Protein AF-A0A3L7WC01-F1 (afdb_monomer_lite)

Sequence (176 aa):
MSGSGELLGSTTSALLSAAGRTAVEQLPLIRDLRSGPPLLPGDAITSLDVDIATRLASLTLADLGSTATRLSLVIDPQYGFVLQGEGEGIVWNAVFGIYSATIRPPEMLPGQVRLLRSLLAGRERRIGWVILADGQAGTFTEPGVRPPPPPGASAEPSTAPSATPSATPSGSPVAP

Foldseek 3Di:
DPLQQFAQADLPDPPQDPVNNVVVVPDQDEAEPDDDDPDHGGDGDHNQLSVLVVVLSPDDCVLLVHPAPDWHWYQDLQQGIWIWGHHDLFTEIERPGHDDVPQHNPVQVSLQSVVNSVCCVVCRNQFHYKYRNTSPDIDTDGNPDDDDGDPPSDPDPPPDDPPDDDDDDDDDDDDD

Radius of gyration: 22.7 Å; chains: 1; bounding box: 71×36×76 Å

pLDDT: mean 79.68, std 17.31, range [36.25, 96.31]

Secondary structure (DSSP, 8-state):
--TTSB----TT-TTS-HHHHHHHHTSPPEEE---SSPPPTT-B--HHHHHHHHHHHT--HHHHT---SEEEEEEETTTEEEEEEEETTEEEEEEEE--BTTTB-GGGHHHHHHHHHHHHTTTGGG-SEEEE-SSS-EEEE-TT-PPPPPTTS-----------------------

Structure (mmCIF, N/CA/C/O backbone):
data_AF-A0A3L7WC01-F1
#
_entry.id   AF-A0A3L7WC01-F1
#
loop_
_atom_site.group_PDB
_atom_site.id
_atom_site.type_symbol
_atom_site.label_atom_id
_atom_site.label_alt_id
_atom_site.label_comp_id
_atom_site.label_asym_id
_atom_site.label_entity_id
_atom_site.label_seq_id
_atom_site.pdbx_PDB_ins_code
_atom_site.Cartn_x
_atom_site.Cartn_y
_atom_site.Cartn_z
_atom_site.occupancy
_atom_site.B_iso_or_equiv
_atom_site.auth_seq_id
_atom_site.auth_comp_id
_atom_site.auth_asym_id
_atom_site.auth_atom_id
_atom_site.pdbx_PDB_model_num
ATOM 1 N N . MET A 1 1 ? -0.611 -4.238 -18.395 1.00 56.06 1 MET A N 1
ATOM 2 C CA . MET A 1 1 ? 0.861 -4.199 -18.309 1.00 56.06 1 MET A CA 1
ATOM 3 C C . MET A 1 1 ? 1.378 -5.606 -18.564 1.00 56.06 1 MET A C 1
ATOM 5 O O . MET A 1 1 ? 0.706 -6.543 -18.147 1.00 56.06 1 MET A O 1
ATOM 9 N N . SER A 1 2 ? 2.492 -5.766 -19.278 1.00 58.16 2 SER A N 1
ATOM 10 C CA . SER A 1 2 ? 3.173 -7.068 -19.375 1.00 58.16 2 SER A CA 1
ATOM 11 C C . SER A 1 2 ? 3.896 -7.378 -18.057 1.00 58.16 2 SER A C 1
ATOM 13 O O . SER A 1 2 ? 4.200 -6.460 -17.296 1.00 58.16 2 SER A O 1
ATOM 15 N N . GLY A 1 3 ? 4.231 -8.646 -17.795 1.00 56.94 3 GLY A N 1
ATOM 16 C CA . GLY A 1 3 ? 5.061 -9.037 -16.643 1.00 56.94 3 GLY A CA 1
ATOM 17 C C . GLY A 1 3 ? 6.451 -8.378 -16.623 1.00 56.94 3 GLY A C 1
ATOM 18 O O . GLY A 1 3 ? 7.118 -8.390 -15.596 1.00 56.94 3 GLY A O 1
ATOM 19 N N . SER A 1 4 ? 6.868 -7.763 -17.735 1.00 58.84 4 SER A N 1
ATOM 20 C CA . SER A 1 4 ? 8.087 -6.956 -17.867 1.00 58.84 4 SER A CA 1
ATOM 21 C C . SER A 1 4 ? 7.958 -5.505 -17.380 1.00 58.84 4 SER A C 1
ATOM 23 O O . SER A 1 4 ? 8.968 -4.811 -17.331 1.00 58.84 4 SER A O 1
ATOM 25 N N . GLY A 1 5 ? 6.755 -5.027 -17.039 1.00 66.25 5 GLY A N 1
ATOM 26 C CA . GLY A 1 5 ? 6.521 -3.614 -16.703 1.00 66.25 5 GLY A CA 1
ATOM 27 C C . GLY A 1 5 ? 6.158 -2.720 -17.885 1.00 66.25 5 GLY A C 1
ATOM 28 O O . GLY A 1 5 ? 5.923 -1.528 -17.704 1.00 66.25 5 GLY A O 1
ATOM 29 N N . GLU A 1 6 ? 6.057 -3.288 -19.085 1.00 76.62 6 GLU A N 1
ATOM 30 C CA . GLU A 1 6 ? 5.679 -2.548 -20.286 1.00 76.62 6 GLU A CA 1
ATOM 31 C C . GLU A 1 6 ? 4.196 -2.152 -20.272 1.00 76.62 6 GLU A C 1
ATOM 33 O O . GLU A 1 6 ? 3.292 -2.969 -20.006 1.00 76.62 6 GLU A O 1
ATOM 38 N N . LEU A 1 7 ? 3.940 -0.887 -20.602 1.00 74.44 7 LEU A N 1
ATOM 39 C CA . LEU A 1 7 ? 2.597 -0.358 -20.760 1.00 74.44 7 LEU A CA 1
ATOM 40 C C . LEU A 1 7 ? 1.984 -0.768 -22.096 1.00 74.44 7 LEU A C 1
ATOM 42 O O . LEU A 1 7 ? 2.340 -0.270 -23.159 1.00 74.44 7 LEU A O 1
ATOM 46 N N . LEU A 1 8 ? 0.989 -1.652 -22.000 1.00 73.06 8 LEU A N 1
ATOM 47 C CA . LEU A 1 8 ? 0.295 -2.244 -23.147 1.00 73.06 8 LEU A CA 1
ATOM 48 C C . LEU A 1 8 ? -0.719 -1.299 -23.815 1.00 73.06 8 LEU A C 1
ATOM 50 O O . LEU A 1 8 ? -1.148 -1.560 -24.934 1.00 73.06 8 LEU A O 1
ATOM 54 N N . GLY A 1 9 ? -1.156 -0.236 -23.135 1.00 73.31 9 GLY A N 1
ATOM 55 C CA . GLY A 1 9 ? -2.140 0.696 -23.683 1.00 73.31 9 GLY A CA 1
ATOM 56 C C . GLY A 1 9 ? -2.921 1.476 -22.629 1.00 73.31 9 GLY A C 1
ATOM 57 O O . GLY A 1 9 ? -2.790 1.241 -21.429 1.00 73.31 9 GLY A O 1
ATOM 58 N N . SER A 1 10 ? -3.755 2.402 -23.107 1.00 76.94 10 SER A N 1
ATOM 59 C CA . SER A 1 10 ? -4.655 3.217 -22.283 1.00 76.94 10 SER A CA 1
ATOM 60 C C . SER A 1 10 ? -6.054 2.604 -22.194 1.00 76.94 10 SER A C 1
ATOM 62 O O . SER A 1 10 ? -6.571 2.075 -23.181 1.00 76.94 10 SER A O 1
ATOM 64 N N . THR A 1 11 ? -6.717 2.762 -21.047 1.00 76.06 11 THR A N 1
ATOM 65 C CA . THR A 1 11 ? -8.132 2.391 -20.856 1.00 76.06 11 THR A CA 1
ATOM 66 C C . THR A 1 11 ? -9.098 3.260 -21.660 1.00 76.06 11 THR A C 1
ATOM 68 O O . THR A 1 11 ? -10.220 2.839 -21.933 1.00 76.06 11 THR A O 1
ATOM 71 N N . THR A 1 12 ? -8.655 4.443 -22.091 1.00 76.06 12 THR A N 1
ATOM 72 C CA . THR A 1 12 ? -9.397 5.341 -22.990 1.00 76.06 12 THR A CA 1
ATOM 73 C C . THR A 1 12 ? -9.123 5.070 -24.470 1.00 76.06 12 THR A C 1
ATOM 75 O O . THR A 1 12 ? -9.643 5.774 -25.333 1.00 76.06 12 THR A O 1
ATOM 78 N N . SER A 1 13 ? -8.305 4.061 -24.787 1.00 76.25 13 SER A N 1
ATOM 79 C CA . SER A 1 13 ? -7.994 3.704 -26.169 1.00 76.25 13 SER A CA 1
ATOM 80 C C . SER A 1 13 ? -9.225 3.168 -26.897 1.00 76.25 13 SER A C 1
ATOM 82 O O . SER A 1 13 ? -9.915 2.277 -26.403 1.00 76.25 13 SER A O 1
ATOM 84 N N . ALA A 1 14 ? -9.437 3.633 -28.131 1.00 77.25 14 ALA A N 1
ATOM 85 C CA . ALA A 1 14 ? -10.463 3.098 -29.029 1.00 77.25 14 ALA A CA 1
ATOM 86 C C . ALA A 1 14 ? -10.230 1.619 -29.400 1.00 77.25 14 ALA A C 1
ATOM 88 O O . ALA A 1 14 ? -11.143 0.953 -29.882 1.00 77.25 14 ALA A O 1
ATOM 89 N N . LEU A 1 15 ? -9.021 1.098 -29.161 1.00 79.38 15 LEU A N 1
ATOM 90 C CA . LEU A 1 15 ? -8.663 -0.301 -29.402 1.00 79.38 15 LEU A CA 1
ATOM 91 C C . LEU A 1 15 ? -9.127 -1.242 -28.277 1.00 79.38 15 LEU A C 1
ATOM 93 O O . LEU A 1 15 ? -9.100 -2.459 -28.451 1.00 79.38 15 LEU A O 1
ATOM 97 N N . LEU A 1 16 ? -9.553 -0.709 -27.124 1.00 80.88 16 LEU A N 1
ATOM 98 C CA . LEU A 1 16 ? -10.019 -1.523 -26.005 1.00 80.88 16 LEU A CA 1
ATOM 99 C C . LEU A 1 16 ? -11.502 -1.878 -26.176 1.00 80.88 16 LEU A C 1
ATOM 101 O O . LEU A 1 16 ? -12.388 -1.018 -26.144 1.00 80.88 16 LEU A O 1
ATOM 105 N N . SER A 1 17 ? -11.783 -3.174 -26.329 1.00 86.44 17 SER A N 1
ATOM 106 C CA . SER A 1 17 ? -13.152 -3.678 -26.455 1.00 86.44 17 SER A CA 1
ATOM 107 C C . SER A 1 17 ? -13.985 -3.391 -25.198 1.00 86.44 17 SER A C 1
ATOM 109 O O . SER A 1 17 ? -13.453 -3.174 -24.108 1.00 86.44 17 SER A O 1
ATOM 111 N N . ALA A 1 18 ? -15.316 -3.426 -25.325 1.00 84.19 18 ALA A N 1
ATOM 112 C CA . ALA A 1 18 ? -16.211 -3.264 -24.177 1.00 84.19 18 ALA A CA 1
ATOM 113 C C . ALA A 1 18 ? -15.943 -4.305 -23.078 1.00 84.19 18 ALA A C 1
ATOM 115 O O . ALA A 1 18 ? -15.840 -3.941 -21.911 1.00 84.19 18 ALA A O 1
ATOM 116 N N . ALA A 1 19 ? -15.730 -5.568 -23.462 1.00 84.50 19 ALA A N 1
ATOM 117 C CA . ALA A 1 19 ? -15.349 -6.630 -22.534 1.00 84.50 19 ALA A CA 1
ATOM 118 C C . ALA A 1 19 ? -13.990 -6.357 -21.865 1.00 84.50 19 ALA A C 1
ATOM 120 O O . ALA A 1 19 ? -13.838 -6.580 -20.667 1.00 84.50 19 ALA A O 1
ATOM 121 N N . GLY A 1 20 ? -13.019 -5.824 -22.616 1.00 82.31 20 GLY A N 1
ATOM 122 C CA . GLY A 1 20 ? -11.722 -5.417 -22.076 1.00 82.31 20 GLY A CA 1
ATOM 123 C C . GLY A 1 20 ? -11.835 -4.291 -21.047 1.00 82.31 20 GLY A C 1
ATOM 124 O O . GLY A 1 20 ? -11.194 -4.361 -20.004 1.00 82.31 20 GLY A O 1
ATOM 125 N N . ARG A 1 21 ? -12.691 -3.289 -21.286 1.00 82.31 21 ARG A N 1
ATOM 126 C CA . ARG A 1 21 ? -12.965 -2.220 -20.308 1.00 82.31 21 ARG A CA 1
ATOM 127 C C . ARG A 1 21 ? -13.561 -2.767 -19.018 1.00 82.31 21 ARG A C 1
ATOM 129 O O . ARG A 1 21 ? -13.025 -2.484 -17.953 1.00 82.31 21 ARG A O 1
ATOM 136 N N . THR A 1 22 ? -14.589 -3.609 -19.118 1.00 84.19 22 THR A N 1
ATOM 137 C CA . THR A 1 22 ? -15.187 -4.251 -17.940 1.00 84.19 22 THR A CA 1
ATOM 138 C C . THR A 1 22 ? -14.161 -5.084 -17.177 1.00 84.19 22 THR A C 1
ATOM 140 O O . THR A 1 22 ? -14.124 -5.021 -15.956 1.00 84.19 22 THR A O 1
ATOM 143 N N . ALA A 1 23 ? -13.289 -5.822 -17.870 1.00 82.94 23 ALA A N 1
ATOM 144 C CA . ALA A 1 23 ? -12.231 -6.588 -17.215 1.00 82.94 23 ALA A CA 1
ATOM 145 C C . ALA A 1 23 ? -11.235 -5.686 -16.465 1.00 82.94 23 ALA A C 1
ATOM 147 O O . ALA A 1 23 ? -10.855 -6.010 -15.344 1.00 82.94 23 ALA A O 1
ATOM 148 N N . VAL A 1 24 ? -10.842 -4.545 -17.045 1.00 79.88 24 VAL A N 1
ATOM 149 C CA . VAL A 1 24 ? -9.929 -3.594 -16.389 1.00 79.88 24 VAL A CA 1
ATOM 150 C C . VAL A 1 24 ? -10.564 -2.942 -15.159 1.00 79.88 24 VAL A C 1
ATOM 152 O O . VAL A 1 24 ? -9.881 -2.768 -14.155 1.00 79.88 24 VAL A O 1
ATOM 155 N N . GLU A 1 25 ? -11.860 -2.631 -15.194 1.00 80.69 25 GLU A N 1
ATOM 156 C CA . GLU A 1 25 ? -12.591 -2.069 -14.045 1.00 80.69 25 GLU A CA 1
ATOM 157 C C . GLU A 1 25 ? -12.642 -3.013 -12.831 1.00 80.69 25 GLU A C 1
ATOM 159 O O . GLU A 1 25 ? -12.858 -2.553 -11.713 1.00 80.69 25 GLU A O 1
ATOM 164 N N . GLN A 1 26 ? -12.427 -4.318 -13.032 1.00 80.19 26 GLN A N 1
ATOM 165 C CA . GLN A 1 26 ? -12.378 -5.315 -11.956 1.00 80.19 26 GLN A CA 1
ATOM 166 C C . GLN A 1 26 ? -10.968 -5.530 -11.385 1.00 80.19 26 GLN A C 1
ATOM 168 O O . GLN A 1 26 ? -10.812 -6.263 -10.407 1.00 80.19 26 GLN A O 1
ATOM 173 N N . LEU A 1 27 ? -9.928 -4.944 -11.987 1.00 75.81 27 LEU A N 1
ATOM 174 C CA . LEU A 1 27 ? -8.560 -5.123 -11.509 1.00 75.81 27 LEU A CA 1
ATOM 175 C C . LEU A 1 27 ? -8.297 -4.279 -10.254 1.00 75.81 27 LEU A C 1
ATOM 177 O O . LEU A 1 27 ? -8.792 -3.152 -10.157 1.00 75.81 27 LEU A O 1
ATOM 181 N N . PRO A 1 28 ? -7.467 -4.771 -9.312 1.00 72.12 28 PRO A N 1
ATOM 182 C CA . PRO A 1 28 ? -6.969 -3.953 -8.215 1.00 72.12 28 PRO A CA 1
ATOM 183 C C . PRO A 1 28 ? -6.314 -2.676 -8.752 1.00 72.12 28 PRO A C 1
ATOM 185 O O . PRO A 1 28 ? -5.357 -2.725 -9.527 1.00 72.12 28 PRO A O 1
ATOM 188 N N . LEU A 1 29 ? -6.850 -1.526 -8.349 1.00 83.56 29 LEU A N 1
ATOM 189 C CA . LEU A 1 29 ? -6.343 -0.225 -8.768 1.00 83.56 29 LEU A CA 1
ATOM 190 C C . LEU A 1 29 ? -5.227 0.228 -7.826 1.00 83.56 29 LEU A C 1
ATOM 192 O O . LEU A 1 29 ? -5.420 0.304 -6.612 1.00 83.56 29 LEU A O 1
ATOM 196 N N . ILE A 1 30 ? -4.081 0.579 -8.406 1.00 86.50 30 ILE A N 1
ATOM 197 C CA . ILE A 1 30 ? -2.971 1.233 -7.710 1.00 86.50 30 ILE A CA 1
ATOM 198 C C . ILE A 1 30 ? -2.985 2.702 -8.107 1.00 86.50 30 ILE A C 1
ATOM 200 O O . ILE A 1 30 ? -2.984 3.030 -9.295 1.00 86.50 30 ILE A O 1
ATOM 204 N N . ARG A 1 31 ? -3.005 3.596 -7.118 1.00 87.12 31 ARG A N 1
ATOM 205 C CA . ARG A 1 31 ? -2.988 5.038 -7.369 1.00 87.12 31 ARG A CA 1
ATOM 206 C C . ARG A 1 31 ? -1.553 5.551 -7.316 1.00 87.12 31 ARG A C 1
ATOM 208 O O . ARG A 1 31 ? -0.993 5.687 -6.233 1.00 87.12 31 ARG A O 1
ATOM 215 N N . ASP A 1 32 ? -0.970 5.843 -8.472 1.00 87.19 32 ASP A N 1
ATOM 216 C CA . ASP A 1 32 ? 0.344 6.487 -8.552 1.00 87.19 32 ASP A CA 1
ATOM 217 C C . ASP A 1 32 ? 0.191 8.012 -8.447 1.00 87.19 32 ASP A C 1
ATOM 219 O O . ASP A 1 32 ? -0.524 8.628 -9.239 1.00 87.19 32 ASP A O 1
ATOM 223 N N . LEU A 1 33 ? 0.802 8.607 -7.422 1.00 88.19 33 LEU A N 1
ATOM 224 C CA . LEU A 1 33 ? 0.796 10.049 -7.155 1.00 88.19 33 LEU A CA 1
ATOM 225 C C . LEU A 1 33 ? 2.128 10.712 -7.495 1.00 88.19 33 LEU A C 1
ATOM 227 O O . LEU A 1 33 ? 2.285 11.912 -7.252 1.00 88.19 33 LEU A O 1
ATOM 231 N N . ARG A 1 34 ? 3.099 9.955 -8.016 1.00 84.94 34 ARG A N 1
ATOM 232 C CA . ARG A 1 34 ? 4.363 10.526 -8.472 1.00 84.94 34 ARG A CA 1
ATOM 233 C C . ARG A 1 34 ? 4.075 11.517 -9.594 1.00 84.94 34 ARG A C 1
ATOM 235 O O . ARG A 1 34 ? 3.323 11.235 -10.525 1.00 84.94 34 ARG A O 1
ATOM 242 N N . SER A 1 35 ? 4.661 12.703 -9.488 1.00 76.00 35 SER A N 1
ATOM 243 C CA . SER A 1 35 ? 4.601 13.695 -10.552 1.00 76.00 35 SER A CA 1
ATOM 244 C C . SER A 1 35 ? 5.525 13.278 -11.693 1.00 76.00 35 SER A C 1
ATOM 246 O O . SER A 1 35 ? 6.640 12.806 -11.481 1.00 76.00 35 SER A O 1
ATOM 248 N N . GLY A 1 36 ? 5.058 13.457 -12.922 1.00 72.62 36 GLY A N 1
ATOM 249 C CA . GLY A 1 36 ? 5.815 13.115 -14.115 1.00 72.62 36 GLY A CA 1
ATOM 250 C C . GLY A 1 36 ? 4.976 13.302 -15.372 1.00 72.62 36 GLY A C 1
ATOM 251 O O . GLY A 1 36 ? 3.762 13.514 -15.276 1.00 72.62 36 GLY A O 1
ATOM 252 N N . PRO A 1 37 ? 5.605 13.261 -16.556 1.00 74.62 37 PRO A N 1
ATOM 253 C CA . PRO A 1 37 ? 4.855 13.159 -17.795 1.00 74.62 37 PRO A CA 1
ATOM 254 C C . PRO A 1 37 ? 3.958 11.910 -17.753 1.00 74.62 37 PRO A C 1
ATOM 256 O O . PRO A 1 37 ? 4.348 10.896 -17.166 1.00 74.62 37 PRO A O 1
ATOM 259 N N . PRO A 1 38 ? 2.751 11.970 -18.343 1.00 75.19 38 PRO A N 1
ATOM 260 C CA . PRO A 1 38 ? 1.902 10.796 -18.446 1.00 75.19 38 PRO A CA 1
ATOM 261 C C . PRO A 1 38 ? 2.656 9.705 -19.199 1.00 75.19 38 PRO A C 1
ATOM 263 O O . PRO A 1 38 ? 3.227 9.967 -20.258 1.00 75.19 38 PRO A O 1
ATOM 266 N N . LEU A 1 39 ? 2.641 8.495 -18.648 1.00 75.88 39 LEU A N 1
ATOM 267 C CA . LEU A 1 39 ? 3.272 7.364 -19.303 1.00 75.88 39 LEU A CA 1
ATOM 268 C C . LEU A 1 39 ? 2.541 7.052 -20.614 1.00 75.88 39 LEU A C 1
ATOM 270 O O . LEU A 1 39 ? 1.308 6.972 -20.660 1.00 75.88 39 LEU A O 1
ATOM 274 N N . LEU A 1 40 ? 3.310 6.868 -21.676 1.00 78.94 40 LEU A N 1
ATOM 275 C CA . LEU A 1 40 ? 2.828 6.501 -22.995 1.00 78.94 40 LEU A CA 1
ATOM 276 C C . LEU A 1 40 ? 2.903 4.977 -23.184 1.00 78.94 40 LEU A C 1
ATOM 278 O O . LEU A 1 40 ? 3.692 4.297 -22.527 1.00 78.94 40 LEU A O 1
ATOM 282 N N . PRO A 1 41 ? 2.086 4.394 -24.079 1.00 74.19 41 PRO A N 1
ATOM 283 C CA . PRO A 1 41 ? 2.271 3.003 -24.482 1.00 74.19 41 PRO A CA 1
ATOM 284 C C . PRO A 1 41 ? 3.704 2.773 -24.985 1.00 74.19 41 PRO A C 1
ATOM 286 O O . PRO A 1 41 ? 4.194 3.545 -25.808 1.00 74.19 41 PRO A O 1
ATOM 289 N N . GLY A 1 42 ? 4.359 1.722 -24.491 1.00 69.75 42 GLY A N 1
ATOM 290 C CA . GLY A 1 42 ? 5.784 1.454 -24.729 1.00 69.75 42 GLY A CA 1
ATOM 291 C C . GLY A 1 42 ? 6.735 2.006 -23.659 1.00 69.75 42 GLY A C 1
ATOM 292 O O . GLY A 1 42 ? 7.878 1.554 -23.593 1.00 69.75 42 GLY A O 1
ATOM 293 N N . ASP A 1 43 ? 6.278 2.900 -22.774 1.00 77.50 43 ASP A N 1
ATOM 294 C CA . ASP A 1 43 ? 7.043 3.258 -21.579 1.00 77.50 43 ASP A CA 1
ATOM 295 C C . ASP A 1 43 ? 7.097 2.071 -20.604 1.00 77.50 43 ASP A C 1
ATOM 297 O O . ASP A 1 43 ? 6.180 1.240 -20.523 1.00 77.50 43 ASP A O 1
ATOM 301 N N . ALA A 1 44 ? 8.192 1.998 -19.845 1.00 74.56 44 ALA A N 1
ATOM 302 C CA . ALA A 1 44 ? 8.451 0.916 -18.907 1.00 74.56 44 ALA A CA 1
ATOM 303 C C . ALA A 1 44 ? 8.351 1.396 -17.458 1.00 74.56 44 ALA A C 1
ATOM 305 O O . ALA A 1 44 ? 9.050 2.316 -17.031 1.00 74.56 44 ALA A O 1
ATOM 306 N N . ILE A 1 45 ? 7.523 0.705 -16.679 1.00 82.50 45 ILE A N 1
ATOM 307 C CA . ILE A 1 45 ? 7.612 0.722 -15.221 1.00 82.50 45 ILE A CA 1
ATOM 308 C C . ILE A 1 45 ? 8.772 -0.196 -14.831 1.00 82.50 45 ILE A C 1
ATOM 310 O O . ILE A 1 45 ? 8.957 -1.263 -15.420 1.00 82.50 45 ILE A O 1
ATOM 314 N N . THR A 1 46 ? 9.581 0.216 -13.853 1.00 84.06 46 THR A N 1
ATOM 315 C CA . THR A 1 46 ? 10.734 -0.588 -13.432 1.00 84.06 46 THR A CA 1
ATOM 316 C C . THR A 1 46 ? 10.280 -1.964 -12.936 1.00 84.06 46 THR A C 1
ATOM 318 O O . THR A 1 46 ? 9.276 -2.078 -12.234 1.00 84.06 46 THR A O 1
ATOM 321 N N . SER A 1 47 ? 11.027 -3.026 -13.257 1.00 85.50 47 SER A N 1
ATOM 322 C CA . SER A 1 47 ? 10.678 -4.386 -12.811 1.00 85.50 47 SER A CA 1
ATOM 323 C C . SER A 1 47 ? 10.589 -4.502 -11.287 1.00 85.50 47 SER A C 1
ATOM 325 O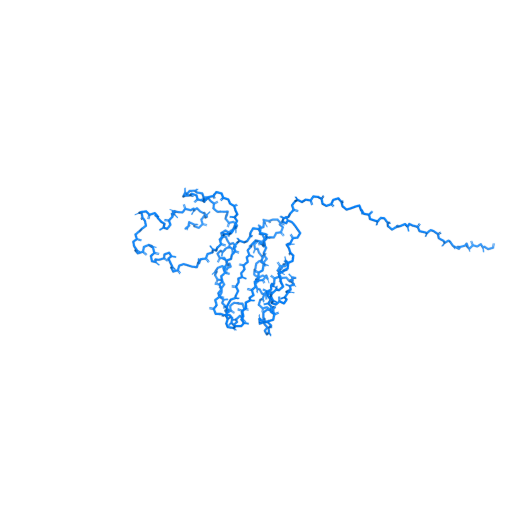 O . SER A 1 47 ? 9.796 -5.288 -10.780 1.00 85.50 47 SER A O 1
ATOM 327 N N . LEU A 1 48 ? 11.369 -3.694 -10.56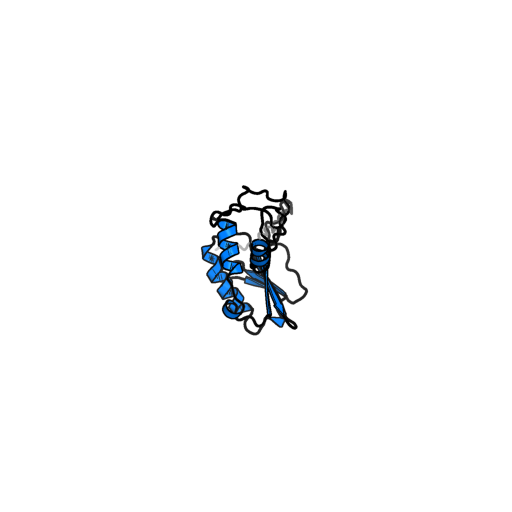0 1.00 86.81 48 LEU A N 1
ATOM 328 C CA . LEU A 1 48 ? 11.308 -3.619 -9.104 1.00 86.81 48 LEU A CA 1
ATOM 329 C C . LEU A 1 48 ? 9.970 -3.045 -8.624 1.00 86.81 48 LEU A C 1
ATOM 331 O O . LEU A 1 48 ? 9.322 -3.665 -7.787 1.00 86.81 48 LEU A O 1
ATOM 335 N N . ASP A 1 49 ? 9.531 -1.905 -9.168 1.00 87.25 49 ASP A N 1
ATOM 336 C CA . ASP A 1 49 ? 8.238 -1.318 -8.798 1.00 87.25 49 ASP A CA 1
ATOM 337 C C . ASP A 1 49 ? 7.094 -2.290 -9.093 1.00 87.25 49 ASP A C 1
ATOM 339 O O . ASP A 1 49 ? 6.189 -2.435 -8.276 1.00 87.25 49 ASP A O 1
ATOM 343 N N . VAL A 1 50 ? 7.158 -2.995 -10.228 1.00 88.38 50 VAL A N 1
ATOM 344 C CA . VAL A 1 50 ? 6.180 -4.025 -10.603 1.00 88.38 50 VAL A CA 1
ATOM 345 C C . VAL A 1 50 ? 6.150 -5.178 -9.602 1.00 88.38 50 VAL A C 1
ATOM 347 O O . VAL A 1 50 ? 5.062 -5.585 -9.194 1.00 88.38 50 VAL A O 1
ATOM 350 N N . ASP A 1 51 ? 7.309 -5.702 -9.197 1.00 89.50 51 ASP A N 1
ATOM 351 C CA . ASP A 1 51 ? 7.399 -6.794 -8.219 1.00 89.50 51 ASP A CA 1
ATOM 352 C C . ASP A 1 51 ? 6.795 -6.374 -6.872 1.00 89.50 51 ASP A C 1
ATOM 354 O O . ASP A 1 51 ? 5.903 -7.044 -6.345 1.00 89.50 51 ASP A O 1
ATOM 358 N N . ILE A 1 52 ? 7.200 -5.213 -6.350 1.00 91.38 52 ILE A N 1
ATOM 359 C CA . ILE A 1 52 ? 6.689 -4.683 -5.079 1.00 91.38 52 ILE A CA 1
ATOM 360 C C . ILE A 1 52 ? 5.184 -4.415 -5.157 1.00 91.38 52 ILE A C 1
ATOM 362 O O . ILE A 1 52 ? 4.430 -4.869 -4.293 1.00 91.38 52 ILE A O 1
ATOM 366 N N . ALA A 1 53 ? 4.734 -3.720 -6.204 1.00 90.75 53 ALA A N 1
ATOM 367 C CA . ALA A 1 53 ? 3.329 -3.407 -6.431 1.00 90.75 53 ALA A CA 1
ATOM 368 C C . ALA A 1 53 ? 2.472 -4.675 -6.487 1.00 90.75 53 ALA A C 1
ATOM 370 O O . ALA A 1 53 ? 1.437 -4.745 -5.829 1.00 90.75 53 ALA A O 1
ATOM 371 N N . THR A 1 54 ? 2.924 -5.692 -7.223 1.00 89.50 54 THR A N 1
ATOM 372 C CA . THR A 1 54 ? 2.199 -6.960 -7.371 1.00 89.50 54 THR A CA 1
ATOM 373 C C . THR A 1 54 ? 2.100 -7.691 -6.038 1.00 89.50 54 THR A C 1
ATOM 375 O O . THR A 1 54 ? 1.018 -8.154 -5.671 1.00 89.50 54 THR A O 1
ATOM 378 N N . ARG A 1 55 ? 3.194 -7.758 -5.270 1.00 92.62 55 ARG A N 1
ATOM 379 C CA . ARG A 1 55 ? 3.194 -8.403 -3.949 1.00 92.62 55 ARG A CA 1
ATOM 380 C C . ARG A 1 55 ? 2.271 -7.698 -2.963 1.00 92.62 55 ARG A C 1
ATOM 382 O O . ARG A 1 55 ? 1.513 -8.373 -2.276 1.00 92.62 55 ARG A O 1
ATOM 389 N N . LEU A 1 56 ? 2.306 -6.365 -2.907 1.00 93.56 56 LEU A N 1
ATOM 390 C CA . LEU A 1 56 ? 1.450 -5.587 -2.006 1.00 93.56 56 LEU A CA 1
ATOM 391 C C . LEU A 1 56 ? -0.021 -5.623 -2.427 1.00 93.56 56 LEU A C 1
ATOM 393 O O . LEU A 1 56 ? -0.888 -5.761 -1.571 1.00 93.56 56 LEU A O 1
ATOM 397 N N . ALA A 1 57 ? -0.312 -5.542 -3.727 1.00 90.69 57 ALA A N 1
ATOM 398 C CA . ALA A 1 57 ? -1.678 -5.620 -4.244 1.00 90.69 57 ALA A CA 1
ATOM 399 C C . ALA A 1 57 ? -2.298 -7.021 -4.102 1.00 90.69 57 ALA A C 1
ATOM 401 O O . ALA A 1 57 ? -3.518 -7.150 -4.128 1.00 90.69 57 ALA A O 1
ATOM 402 N N . SER A 1 58 ? -1.472 -8.059 -3.935 1.00 91.75 58 SER A N 1
ATOM 403 C CA . SER A 1 58 ? -1.931 -9.428 -3.670 1.00 91.75 58 SER A CA 1
ATOM 404 C C . SER A 1 58 ? -2.288 -9.675 -2.201 1.00 91.75 58 SER A C 1
ATOM 406 O O . SER A 1 58 ? -2.827 -10.734 -1.886 1.00 91.75 58 SER A O 1
ATOM 408 N N . LEU A 1 59 ? -1.982 -8.736 -1.296 1.00 93.50 59 LEU A N 1
ATOM 409 C CA . LEU A 1 59 ? -2.314 -8.876 0.119 1.00 93.50 59 LEU A CA 1
ATOM 410 C C . LEU A 1 59 ? -3.821 -8.775 0.335 1.00 93.50 59 LEU A C 1
ATOM 412 O O . LEU A 1 59 ? -4.496 -7.882 -0.179 1.00 93.50 59 LEU A O 1
ATOM 416 N N . THR A 1 60 ? -4.334 -9.660 1.178 1.00 92.50 60 THR A N 1
ATOM 417 C CA . THR A 1 60 ? -5.714 -9.637 1.647 1.00 92.50 60 THR A CA 1
ATOM 418 C C . THR A 1 60 ? -5.800 -9.087 3.069 1.00 92.50 60 THR A C 1
ATOM 420 O O . THR A 1 60 ? -4.827 -9.058 3.825 1.00 92.50 60 THR A O 1
ATOM 423 N N . LEU A 1 61 ? -7.007 -8.697 3.479 1.00 92.69 61 LEU A N 1
ATOM 424 C CA . LEU A 1 61 ? -7.289 -8.312 4.866 1.00 92.69 61 LEU A CA 1
ATOM 425 C C . LEU A 1 61 ? -6.907 -9.425 5.859 1.00 92.69 61 LEU A C 1
ATOM 427 O O . LEU A 1 61 ? -6.399 -9.141 6.945 1.00 92.69 61 LEU A O 1
ATOM 431 N N . ALA A 1 62 ? -7.087 -10.691 5.464 1.00 92.56 62 ALA A N 1
ATOM 432 C CA . ALA A 1 62 ? -6.742 -11.854 6.276 1.00 92.56 62 ALA A CA 1
ATOM 433 C C . ALA A 1 62 ? -5.224 -12.006 6.472 1.00 92.56 62 ALA A C 1
ATOM 435 O O . ALA A 1 62 ? -4.787 -12.313 7.583 1.00 92.56 62 ALA A O 1
ATOM 436 N N . ASP A 1 63 ? -4.418 -11.718 5.444 1.00 93.06 63 ASP A N 1
ATOM 437 C CA . ASP A 1 63 ? -2.950 -11.746 5.544 1.00 93.06 63 ASP A CA 1
ATOM 438 C C . ASP A 1 63 ? -2.432 -10.738 6.576 1.00 93.06 63 ASP A C 1
ATOM 440 O O . ASP A 1 63 ? -1.447 -10.991 7.276 1.00 93.06 63 ASP A O 1
ATOM 444 N N . LEU A 1 64 ? -3.138 -9.613 6.715 1.00 93.44 64 LEU A N 1
ATOM 445 C CA . LEU A 1 64 ? -2.837 -8.548 7.669 1.00 93.44 64 LEU A CA 1
ATOM 446 C C . LEU A 1 64 ? -3.489 -8.748 9.041 1.00 93.44 64 LEU A C 1
ATOM 448 O O . LEU A 1 64 ? -3.169 -8.012 9.973 1.00 93.44 64 LEU A O 1
ATOM 452 N N . GLY A 1 65 ? -4.400 -9.716 9.187 1.00 92.00 65 GLY A N 1
ATOM 453 C CA . GLY A 1 65 ? -5.240 -9.846 10.382 1.00 92.00 65 GLY A CA 1
ATOM 454 C C . GLY A 1 65 ? -6.082 -8.594 10.659 1.00 92.00 65 GLY A C 1
ATOM 455 O O . GLY A 1 65 ? -6.335 -8.273 11.819 1.00 92.00 65 GLY A O 1
ATOM 456 N N . SER A 1 66 ? -6.448 -7.870 9.601 1.00 93.06 66 SER A N 1
ATOM 457 C CA . SER A 1 66 ? -7.164 -6.597 9.639 1.00 93.06 66 SER A CA 1
ATOM 458 C C . SER A 1 66 ? -8.678 -6.824 9.617 1.00 93.06 66 SER A C 1
ATOM 460 O O . SER A 1 66 ? -9.178 -7.731 8.953 1.00 93.06 66 SER A O 1
ATOM 462 N N . THR A 1 67 ? -9.405 -5.984 10.351 1.00 93.31 67 THR A N 1
ATOM 463 C CA . THR A 1 67 ? -10.874 -5.903 10.349 1.00 93.31 67 THR A CA 1
ATOM 464 C C . THR A 1 67 ? -11.399 -4.753 9.488 1.00 93.31 67 THR A C 1
ATOM 466 O O . THR A 1 67 ? -12.602 -4.491 9.476 1.00 93.31 67 THR A O 1
ATOM 469 N N . ALA A 1 68 ? -10.514 -4.070 8.753 1.00 92.81 68 ALA A N 1
ATOM 470 C CA . ALA A 1 68 ? -10.911 -3.148 7.701 1.00 92.81 68 ALA A CA 1
ATOM 471 C C . ALA A 1 68 ? -11.750 -3.879 6.639 1.00 92.81 68 ALA A C 1
ATOM 473 O O . ALA A 1 68 ? -11.707 -5.099 6.502 1.00 92.81 68 ALA A O 1
ATOM 474 N N . THR A 1 69 ? -12.529 -3.124 5.875 1.00 92.88 69 THR A N 1
ATOM 475 C CA . THR A 1 69 ? -13.382 -3.665 4.803 1.00 92.88 69 THR A CA 1
ATOM 476 C C . THR A 1 69 ? -12.749 -3.535 3.426 1.00 92.88 69 THR A C 1
ATOM 478 O O . THR A 1 69 ? -13.189 -4.178 2.475 1.00 92.88 69 THR A O 1
ATOM 481 N N . ARG A 1 70 ? -11.717 -2.697 3.304 1.00 91.38 70 ARG A N 1
ATOM 482 C CA . ARG A 1 70 ? -11.075 -2.373 2.038 1.00 91.38 70 ARG A CA 1
ATOM 483 C C . ARG A 1 70 ? -9.586 -2.132 2.234 1.00 91.38 70 ARG A C 1
ATOM 485 O O . ARG A 1 70 ? -9.186 -1.510 3.216 1.00 91.38 70 ARG A O 1
ATOM 492 N N . LEU A 1 71 ? -8.803 -2.586 1.258 1.00 93.75 71 LEU A N 1
ATOM 493 C CA . LEU A 1 71 ? -7.405 -2.212 1.083 1.00 93.75 71 LEU A CA 1
ATOM 494 C C . LEU A 1 71 ? -7.242 -1.403 -0.205 1.00 93.75 71 LEU A C 1
ATOM 496 O O . LEU A 1 71 ? -7.859 -1.719 -1.225 1.00 93.75 71 LEU A O 1
ATOM 500 N N . SER A 1 72 ? -6.397 -0.379 -0.164 1.00 93.12 72 SER A N 1
ATOM 501 C CA . SER A 1 72 ? -5.949 0.361 -1.346 1.00 93.12 72 SER A CA 1
ATOM 502 C C . SER A 1 72 ? -4.444 0.575 -1.302 1.00 93.12 72 SER A C 1
ATOM 504 O O . SER A 1 72 ? -3.867 0.808 -0.242 1.00 93.12 72 SER A O 1
ATOM 506 N N . LEU A 1 73 ? -3.800 0.493 -2.465 1.00 94.25 73 LEU A N 1
ATOM 507 C CA . LEU A 1 73 ? -2.369 0.734 -2.606 1.00 94.25 73 LEU A CA 1
ATOM 508 C C . LEU A 1 73 ? -2.136 2.061 -3.330 1.00 94.25 73 LEU A C 1
ATOM 510 O O . LEU A 1 73 ? -2.683 2.308 -4.408 1.00 94.25 73 LEU A O 1
ATOM 514 N N . VAL A 1 74 ? -1.301 2.902 -2.732 1.00 93.75 74 VAL A N 1
ATOM 515 C CA . VAL A 1 74 ? -0.917 4.213 -3.253 1.00 93.75 74 VAL A CA 1
ATOM 516 C C . VAL A 1 74 ? 0.602 4.270 -3.374 1.00 93.75 74 VAL A C 1
ATOM 518 O O . VAL A 1 74 ? 1.311 3.829 -2.473 1.00 93.75 74 VAL A O 1
ATOM 521 N N . ILE A 1 75 ? 1.106 4.824 -4.475 1.00 92.12 75 ILE A N 1
ATOM 522 C CA . ILE A 1 75 ? 2.519 5.190 -4.613 1.00 92.12 75 ILE A CA 1
ATOM 523 C C . ILE A 1 75 ? 2.608 6.696 -4.376 1.00 92.12 75 ILE A C 1
ATOM 525 O O . ILE A 1 75 ? 2.246 7.498 -5.233 1.00 92.12 75 ILE A O 1
ATOM 529 N N . ASP A 1 76 ? 3.022 7.077 -3.175 1.00 90.94 76 ASP A N 1
ATOM 530 C CA . ASP A 1 76 ? 3.165 8.461 -2.743 1.00 90.94 76 ASP A CA 1
ATOM 531 C C . ASP A 1 76 ? 4.592 8.965 -3.049 1.00 90.94 76 ASP A C 1
ATOM 533 O O . ASP A 1 76 ? 5.561 8.255 -2.772 1.00 90.94 76 ASP A O 1
ATOM 537 N N . PRO A 1 77 ? 4.771 10.176 -3.606 1.00 86.62 77 PRO A N 1
ATOM 538 C CA . PRO A 1 77 ? 6.098 10.692 -3.952 1.00 86.62 77 PRO A CA 1
ATOM 539 C C . PRO A 1 77 ? 7.005 10.922 -2.735 1.00 86.62 77 PRO A C 1
ATOM 541 O O . PRO A 1 77 ? 8.225 10.896 -2.868 1.00 86.62 77 PRO A O 1
ATOM 544 N N . GLN A 1 78 ? 6.426 11.151 -1.556 1.00 86.50 78 GLN A N 1
ATOM 545 C CA . GLN A 1 78 ? 7.149 11.419 -0.318 1.00 86.50 78 GLN A CA 1
ATOM 546 C C . GLN A 1 78 ? 7.373 10.144 0.507 1.00 86.50 78 GLN A C 1
ATOM 548 O O . GLN A 1 78 ? 8.420 9.992 1.135 1.00 86.50 78 GLN A O 1
ATOM 553 N N . TYR A 1 79 ? 6.394 9.236 0.529 1.00 88.12 79 TYR A N 1
ATOM 554 C CA . TYR A 1 79 ? 6.420 8.033 1.372 1.00 88.12 79 TYR A CA 1
ATOM 555 C C . TYR A 1 79 ? 6.688 6.727 0.606 1.00 88.12 79 TYR A C 1
ATOM 557 O O . TYR A 1 79 ? 6.947 5.702 1.235 1.00 88.12 79 TYR A O 1
ATOM 565 N N . GLY A 1 80 ? 6.671 6.732 -0.727 1.00 91.50 80 GLY A N 1
ATOM 566 C CA . GLY A 1 80 ? 6.800 5.530 -1.550 1.00 91.50 80 GLY A CA 1
ATOM 567 C C . GLY A 1 80 ? 5.531 4.680 -1.530 1.00 91.50 80 GLY A C 1
ATOM 568 O O . GLY A 1 80 ? 4.426 5.203 -1.653 1.00 91.50 80 GLY A O 1
ATOM 569 N N . PHE A 1 81 ? 5.665 3.362 -1.380 1.00 93.38 81 PHE A N 1
ATOM 570 C CA . PHE A 1 81 ? 4.509 2.467 -1.326 1.00 93.38 81 PHE A CA 1
ATOM 571 C C . PHE A 1 81 ? 3.762 2.618 0.004 1.00 93.38 81 PHE A C 1
ATOM 573 O O . PHE A 1 81 ? 4.322 2.389 1.079 1.00 93.38 81 PHE A O 1
ATOM 580 N N . VAL A 1 82 ? 2.482 2.976 -0.075 1.00 95.31 82 VAL A N 1
ATOM 581 C CA . VAL A 1 82 ? 1.582 3.144 1.067 1.00 95.31 82 VAL A CA 1
ATOM 582 C C . VAL A 1 82 ? 0.367 2.245 0.886 1.00 95.31 82 VAL A C 1
ATOM 584 O O . VAL A 1 82 ? -0.423 2.427 -0.038 1.00 95.31 82 VAL A O 1
ATOM 587 N N . LEU A 1 83 ? 0.208 1.281 1.788 1.00 95.88 83 LEU A N 1
ATOM 588 C CA . LEU A 1 83 ? -0.979 0.439 1.866 1.00 95.88 83 LEU A CA 1
ATOM 589 C C . LEU A 1 83 ? -1.963 1.062 2.853 1.00 95.88 83 LEU A C 1
ATOM 591 O O . LEU A 1 83 ? -1.596 1.359 3.986 1.00 95.88 83 LEU A O 1
ATOM 595 N N . GLN A 1 84 ? -3.205 1.255 2.442 1.00 95.62 84 GLN A N 1
ATOM 596 C CA . GLN A 1 84 ? -4.236 1.876 3.262 1.00 95.62 84 GLN A CA 1
ATOM 597 C C . GLN A 1 84 ? -5.311 0.851 3.591 1.00 95.62 84 GLN A C 1
ATOM 599 O O . GLN A 1 84 ? -5.695 0.061 2.727 1.00 95.62 84 GLN A O 1
ATOM 604 N N . GLY A 1 85 ? -5.790 0.879 4.831 1.00 94.50 85 GLY A N 1
ATOM 605 C CA . GLY A 1 85 ? -6.935 0.096 5.272 1.00 94.50 85 GLY A CA 1
ATOM 606 C C . GLY A 1 85 ? -8.075 1.001 5.699 1.00 94.50 85 GLY A C 1
ATOM 607 O O . GLY A 1 85 ? -7.885 1.897 6.521 1.00 94.50 85 GLY A O 1
ATOM 608 N N . GLU A 1 86 ? -9.259 0.740 5.149 1.00 93.69 86 GLU A N 1
ATOM 609 C CA . GLU A 1 86 ? -10.473 1.513 5.404 1.00 93.69 86 GLU A CA 1
ATOM 610 C C . GLU A 1 86 ? -11.637 0.604 5.816 1.00 93.69 86 GLU A C 1
ATOM 612 O O . GLU A 1 86 ? -11.894 -0.449 5.218 1.00 93.69 86 GLU A O 1
ATOM 617 N N . GLY A 1 87 ? -12.377 1.023 6.837 1.00 91.12 87 GLY A N 1
ATOM 618 C CA . GLY A 1 87 ? -13.584 0.360 7.314 1.00 91.12 87 GLY A CA 1
ATOM 619 C C . GLY A 1 87 ? -14.301 1.177 8.382 1.00 91.12 87 GLY A C 1
ATOM 620 O O . GLY A 1 87 ? -13.936 2.315 8.679 1.00 91.12 87 GLY A O 1
ATOM 621 N N . GLU A 1 88 ? -15.338 0.599 8.980 1.00 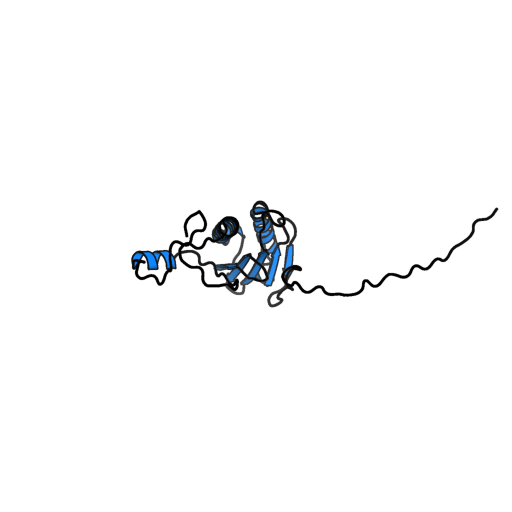90.69 88 GLU A N 1
ATOM 622 C CA . GLU A 1 88 ? -16.135 1.291 9.993 1.00 90.69 88 GLU A CA 1
ATOM 623 C C . GLU A 1 88 ? -15.292 1.639 11.237 1.00 90.69 88 GLU A C 1
ATOM 625 O O . GLU A 1 88 ? -14.878 0.772 12.016 1.00 90.69 88 GLU A O 1
ATOM 630 N N . GLY A 1 89 ? -15.012 2.936 11.404 1.00 87.38 89 GLY A N 1
ATOM 631 C CA . GLY A 1 89 ? -14.149 3.453 12.469 1.00 87.38 89 GLY A CA 1
ATOM 632 C C . GLY A 1 89 ? -12.676 3.046 12.340 1.00 87.38 89 GLY A C 1
ATOM 633 O O . GLY A 1 89 ? -11.947 3.112 13.329 1.00 87.38 89 GLY A O 1
ATOM 634 N N . ILE A 1 90 ? -12.246 2.595 11.156 1.00 91.50 90 ILE A N 1
ATOM 635 C CA . ILE A 1 90 ? -10.879 2.153 10.864 1.00 91.50 90 ILE A CA 1
ATOM 636 C C . ILE A 1 90 ? -10.360 2.932 9.662 1.00 91.50 90 ILE A C 1
ATOM 638 O O . ILE A 1 90 ? -10.900 2.812 8.564 1.00 91.5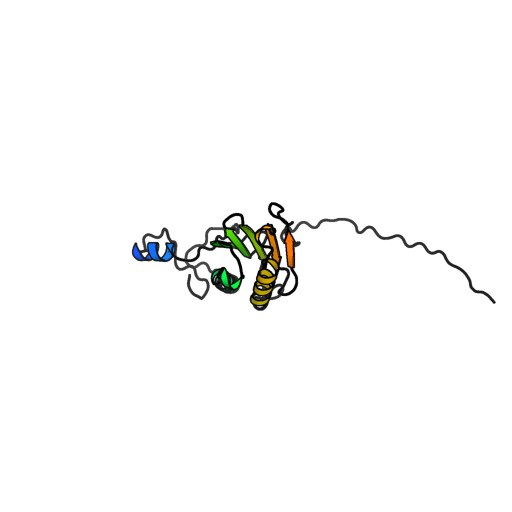0 90 ILE A O 1
ATOM 642 N N . VAL A 1 91 ? -9.290 3.695 9.872 1.00 93.94 91 VAL A N 1
ATOM 643 C CA . VAL A 1 91 ? -8.524 4.338 8.802 1.00 93.94 91 VAL A CA 1
ATOM 644 C C . VAL A 1 91 ? -7.057 4.335 9.210 1.00 93.94 91 VAL A C 1
ATOM 646 O O . VAL A 1 91 ? -6.670 5.086 10.106 1.00 93.94 91 VAL A O 1
ATOM 649 N N . TRP A 1 92 ? -6.244 3.510 8.555 1.00 95.69 92 TRP A N 1
ATOM 650 C CA . TRP A 1 92 ? -4.798 3.471 8.777 1.00 95.69 92 TRP A CA 1
ATOM 651 C C . TRP A 1 92 ? -4.019 3.491 7.462 1.00 95.69 92 TRP A C 1
ATOM 653 O O . TRP A 1 92 ? -4.500 3.050 6.420 1.00 95.69 92 TRP A O 1
ATOM 663 N N . ASN A 1 93 ? -2.786 3.993 7.526 1.00 96.06 93 ASN A N 1
ATOM 664 C CA . ASN A 1 93 ? -1.867 4.098 6.395 1.00 96.06 93 ASN A CA 1
ATOM 665 C C . ASN A 1 93 ? -0.533 3.443 6.765 1.00 96.06 93 ASN A C 1
ATOM 667 O O . ASN A 1 93 ? 0.160 3.920 7.658 1.00 96.06 93 ASN A O 1
ATOM 671 N N . ALA A 1 94 ? -0.153 2.366 6.089 1.00 96.31 94 ALA A N 1
ATOM 672 C CA . ALA A 1 94 ? 1.107 1.665 6.294 1.00 96.31 94 ALA A CA 1
ATOM 673 C C . ALA A 1 94 ? 2.115 2.025 5.199 1.00 96.31 94 ALA A C 1
ATOM 675 O O . ALA A 1 94 ? 1.945 1.672 4.034 1.00 96.31 94 ALA A O 1
ATOM 676 N N . VAL A 1 95 ? 3.180 2.718 5.586 1.00 95.19 95 VAL A N 1
ATOM 677 C CA . VAL A 1 95 ? 4.276 3.143 4.717 1.00 95.19 95 VAL A CA 1
ATOM 678 C C . VAL A 1 95 ? 5.325 2.036 4.648 1.00 95.19 95 VAL A C 1
ATOM 680 O O . VAL A 1 95 ? 6.024 1.775 5.628 1.00 95.19 95 VAL A O 1
ATOM 683 N N . PHE A 1 96 ? 5.453 1.416 3.476 1.00 92.81 96 PHE A N 1
ATOM 684 C CA . PHE A 1 96 ? 6.493 0.432 3.156 1.00 92.81 96 PHE A CA 1
ATOM 685 C C . PHE A 1 96 ? 7.791 1.085 2.662 1.00 92.81 96 PHE A C 1
ATOM 687 O O . PHE A 1 96 ? 8.859 0.468 2.746 1.00 92.81 96 PHE A O 1
ATOM 694 N N . GLY A 1 97 ? 7.708 2.343 2.219 1.00 89.81 97 GLY A N 1
ATOM 695 C CA . GLY A 1 97 ? 8.845 3.142 1.779 1.00 89.81 97 GLY A CA 1
ATOM 696 C C . GLY A 1 97 ? 9.112 3.043 0.278 1.00 89.81 97 GLY A C 1
ATOM 697 O O . GLY A 1 97 ? 8.339 2.466 -0.489 1.00 89.81 97 GLY A O 1
ATOM 698 N N . ILE A 1 98 ? 10.235 3.625 -0.135 1.00 86.50 98 ILE A N 1
ATOM 699 C CA . ILE A 1 98 ? 10.764 3.536 -1.499 1.00 86.50 98 ILE A CA 1
ATOM 700 C C . ILE A 1 98 ? 11.769 2.384 -1.533 1.00 86.50 98 ILE A C 1
ATOM 702 O O . ILE A 1 98 ? 12.707 2.358 -0.731 1.00 86.50 98 ILE A O 1
ATOM 706 N N . TYR A 1 99 ? 11.563 1.428 -2.437 1.00 81.50 99 TYR A N 1
ATOM 707 C CA . TYR A 1 99 ? 12.455 0.282 -2.602 1.00 81.50 99 TYR A CA 1
ATOM 708 C C . TYR A 1 99 ? 13.596 0.619 -3.554 1.00 81.50 99 TYR A C 1
ATOM 710 O O . TYR A 1 99 ? 13.429 1.324 -4.547 1.00 81.50 99 TYR A O 1
ATOM 718 N N . SER A 1 100 ? 14.770 0.083 -3.248 1.00 77.56 100 SER A N 1
ATOM 719 C CA . SER A 1 100 ? 15.928 0.106 -4.133 1.00 77.56 100 SER A CA 1
ATOM 720 C C . SER A 1 100 ? 16.746 -1.155 -3.901 1.00 77.56 100 SER A C 1
ATOM 722 O O . SER A 1 100 ? 16.740 -1.710 -2.802 1.00 77.56 100 SER A O 1
ATOM 724 N N . ALA A 1 101 ? 17.483 -1.597 -4.918 1.00 67.88 101 ALA A N 1
ATOM 725 C CA . ALA A 1 101 ? 18.241 -2.846 -4.850 1.00 67.88 101 ALA A CA 1
ATOM 726 C C . ALA A 1 101 ? 19.263 -2.898 -3.695 1.00 67.88 101 ALA A C 1
ATOM 728 O O . ALA A 1 101 ? 19.654 -3.983 -3.281 1.00 67.88 101 ALA A O 1
ATOM 729 N N . THR A 1 102 ? 19.707 -1.747 -3.178 1.00 64.69 102 THR A N 1
ATOM 730 C CA . THR A 1 102 ? 20.806 -1.664 -2.205 1.00 64.69 102 THR A CA 1
ATOM 731 C C . THR A 1 102 ? 20.396 -1.185 -0.814 1.00 64.69 102 THR A C 1
ATOM 733 O O . THR A 1 102 ? 21.025 -1.595 0.155 1.00 64.69 102 THR A O 1
ATOM 736 N N . ILE A 1 103 ? 19.373 -0.330 -0.680 1.00 71.44 103 ILE A N 1
ATOM 737 C CA . ILE A 1 103 ? 19.023 0.312 0.607 1.00 71.44 103 ILE A CA 1
ATOM 738 C C . ILE A 1 103 ? 17.728 -0.263 1.200 1.00 71.44 103 ILE A C 1
ATOM 740 O O . ILE A 1 103 ? 17.538 -0.245 2.415 1.00 71.44 103 ILE A O 1
ATOM 744 N N . ARG A 1 104 ? 16.843 -0.814 0.363 1.00 79.69 104 ARG A N 1
ATOM 745 C CA . ARG A 1 104 ? 15.612 -1.483 0.795 1.00 79.69 104 ARG A CA 1
ATOM 746 C C . ARG A 1 104 ? 15.256 -2.564 -0.224 1.00 79.69 104 ARG A C 1
ATOM 748 O O . ARG A 1 104 ? 14.450 -2.299 -1.119 1.00 79.69 104 ARG A O 1
ATOM 755 N N . PRO A 1 105 ? 15.898 -3.737 -0.140 1.00 83.12 105 PRO A N 1
ATOM 756 C CA . PRO A 1 105 ? 15.704 -4.788 -1.120 1.00 83.12 105 PRO A CA 1
ATOM 757 C C . PRO A 1 105 ? 14.335 -5.487 -0.929 1.00 83.12 105 PRO A C 1
ATOM 759 O O . PRO A 1 105 ? 13.778 -5.489 0.179 1.00 83.12 105 PRO A O 1
ATOM 762 N N . PRO A 1 106 ? 13.739 -6.039 -2.004 1.00 86.56 106 PRO A N 1
ATOM 763 C CA . PRO A 1 106 ? 12.374 -6.584 -2.000 1.00 86.56 106 PRO A CA 1
ATOM 764 C C . PRO A 1 106 ? 12.171 -7.751 -1.017 1.00 86.56 106 PRO A C 1
ATOM 766 O O . PRO A 1 106 ? 11.055 -7.999 -0.557 1.00 86.56 106 PRO A O 1
ATOM 769 N N . GLU A 1 107 ? 13.238 -8.445 -0.625 1.00 88.44 107 GLU A N 1
ATOM 770 C CA . GLU A 1 107 ? 13.230 -9.568 0.319 1.00 88.44 107 GLU A CA 1
ATOM 771 C C . GLU A 1 107 ? 12.801 -9.156 1.737 1.00 88.44 107 GLU A C 1
ATOM 773 O O . GLU A 1 107 ? 12.414 -10.007 2.537 1.00 88.44 107 GLU A O 1
ATOM 778 N N . MET A 1 108 ? 12.822 -7.857 2.059 1.00 90.69 108 MET A N 1
ATOM 779 C CA . MET A 1 108 ? 12.344 -7.334 3.345 1.00 90.69 108 MET A CA 1
ATOM 780 C C . MET A 1 108 ? 10.815 -7.325 3.461 1.00 90.69 108 MET A C 1
ATOM 782 O O . MET A 1 108 ? 10.278 -7.329 4.574 1.00 90.69 108 MET A O 1
ATOM 786 N N . LEU A 1 109 ? 10.112 -7.319 2.326 1.00 91.81 109 LEU A N 1
ATOM 787 C CA . LEU A 1 109 ? 8.671 -7.098 2.251 1.00 91.81 109 LEU A CA 1
ATOM 788 C C . LEU A 1 109 ?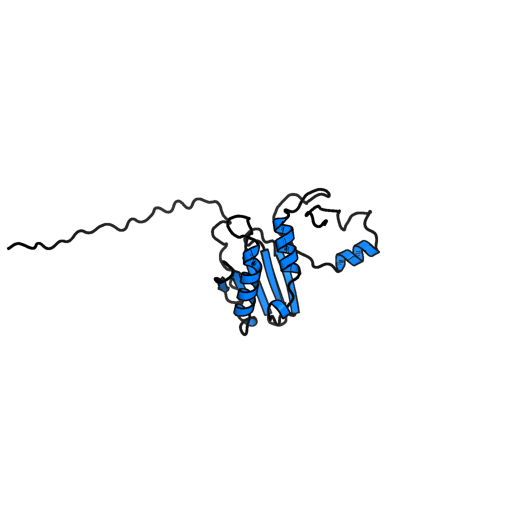 7.851 -8.118 3.067 1.00 91.81 109 LEU A C 1
ATOM 790 O O . LEU A 1 109 ? 6.998 -7.682 3.842 1.00 91.81 109 LEU A O 1
ATOM 794 N N . PRO A 1 110 ? 8.129 -9.440 3.032 1.00 93.25 110 PRO A N 1
ATOM 795 C CA . PRO A 1 110 ? 7.428 -10.402 3.887 1.00 93.25 110 PRO A CA 1
ATOM 796 C C . PRO A 1 110 ? 7.592 -10.112 5.387 1.00 93.25 110 PRO A C 1
ATOM 798 O O . PRO A 1 110 ? 6.650 -10.268 6.165 1.00 93.25 110 PRO A O 1
ATOM 801 N N . GLY A 1 111 ? 8.779 -9.653 5.802 1.00 93.50 111 GLY A N 1
ATOM 802 C CA . GLY A 1 111 ? 9.034 -9.242 7.181 1.00 93.50 111 GLY A CA 1
ATOM 803 C C . GLY A 1 111 ? 8.204 -8.021 7.575 1.00 93.50 111 GLY A C 1
ATOM 804 O O . GLY A 1 111 ? 7.587 -8.018 8.637 1.00 93.50 111 GLY A O 1
ATOM 805 N N . GLN A 1 112 ? 8.134 -7.016 6.699 1.00 94.06 112 GLN A N 1
ATOM 806 C CA . GLN A 1 112 ? 7.341 -5.803 6.923 1.00 94.06 112 GLN A CA 1
ATOM 807 C C . GLN A 1 112 ? 5.839 -6.103 7.010 1.00 94.06 112 GLN A C 1
ATOM 809 O O . GLN A 1 112 ? 5.160 -5.560 7.877 1.00 94.06 112 GLN A O 1
ATOM 814 N N . VAL A 1 113 ? 5.322 -7.015 6.178 1.00 95.44 113 VAL A N 1
ATOM 815 C CA . VAL A 1 113 ? 3.921 -7.472 6.246 1.00 95.44 113 VAL A CA 1
ATOM 816 C C . VAL A 1 113 ? 3.634 -8.160 7.584 1.00 95.44 113 VAL A C 1
ATOM 818 O O . VAL A 1 113 ? 2.630 -7.867 8.235 1.00 95.44 113 VAL A O 1
ATOM 821 N N . ARG A 1 114 ? 4.541 -9.029 8.050 1.00 95.06 114 ARG A N 1
ATOM 822 C CA . ARG A 1 114 ? 4.417 -9.675 9.366 1.00 95.06 114 ARG A CA 1
ATOM 823 C C . ARG A 1 114 ? 4.427 -8.655 10.507 1.00 95.06 114 ARG A C 1
ATOM 825 O O . ARG A 1 114 ? 3.627 -8.774 11.437 1.00 95.06 114 ARG A O 1
ATOM 832 N N . LEU A 1 115 ? 5.309 -7.659 10.437 1.00 94.50 115 LEU A N 1
ATOM 833 C CA . LEU A 1 115 ? 5.371 -6.578 11.417 1.00 94.50 115 LEU A CA 1
ATOM 834 C C . LEU A 1 115 ? 4.069 -5.768 11.421 1.00 94.50 115 LEU A C 1
ATOM 836 O O . LEU A 1 115 ? 3.481 -5.580 12.486 1.00 94.50 115 LEU A O 1
ATOM 840 N N . LEU A 1 116 ? 3.572 -5.367 10.248 1.00 95.75 116 LEU A N 1
ATOM 841 C CA . LEU A 1 116 ? 2.304 -4.653 10.107 1.00 95.75 116 LEU A CA 1
ATOM 842 C C . LEU A 1 116 ? 1.149 -5.424 10.754 1.00 95.75 116 LEU A C 1
ATOM 844 O O . LEU A 1 116 ? 0.440 -4.865 11.588 1.00 95.75 116 LEU A O 1
ATOM 848 N N . ARG A 1 117 ? 1.018 -6.724 10.462 1.00 95.38 117 ARG A N 1
ATOM 849 C CA . ARG A 1 117 ? 0.016 -7.592 11.101 1.00 95.38 117 ARG A CA 1
ATOM 850 C C . ARG A 1 117 ? 0.101 -7.542 12.628 1.00 95.38 117 ARG A C 1
ATOM 852 O O . ARG A 1 117 ? -0.917 -7.423 13.305 1.00 95.38 117 ARG A O 1
ATOM 859 N N . SER A 1 118 ? 1.309 -7.613 13.187 1.00 94.00 118 SER A N 1
ATOM 860 C CA . SER A 1 118 ? 1.503 -7.558 14.643 1.00 94.00 118 SER A CA 1
ATOM 861 C C . SER A 1 118 ? 1.160 -6.189 15.253 1.00 94.00 118 SER A C 1
ATOM 863 O O . SER A 1 118 ? 0.686 -6.109 16.389 1.00 94.00 118 SER A O 1
ATOM 865 N N . LEU A 1 119 ? 1.365 -5.101 14.504 1.00 92.88 119 LEU A N 1
ATOM 866 C CA . LEU A 1 119 ? 1.023 -3.749 14.942 1.00 92.88 119 LEU A CA 1
ATOM 867 C C . LEU A 1 119 ? -0.491 -3.530 14.933 1.00 92.88 119 LEU A C 1
ATOM 869 O O . LEU A 1 119 ? -1.026 -3.033 15.925 1.00 92.88 119 LEU A O 1
ATOM 873 N N . LEU A 1 120 ? -1.175 -3.972 13.873 1.00 94.12 120 LEU A N 1
ATOM 874 C CA . LEU A 1 120 ? -2.629 -3.863 13.731 1.00 94.12 120 LEU A CA 1
ATOM 875 C C . LEU A 1 120 ? -3.395 -4.730 14.739 1.00 94.12 120 LEU A C 1
ATOM 877 O O . LEU A 1 120 ? -4.480 -4.338 15.179 1.00 94.12 120 LEU A O 1
ATOM 881 N N . ALA A 1 121 ? -2.830 -5.870 15.152 1.00 92.31 121 ALA A N 1
ATOM 882 C CA . ALA A 1 121 ? -3.467 -6.808 16.072 1.00 92.31 121 ALA A CA 1
ATOM 883 C C . ALA A 1 121 ? -3.974 -6.119 17.356 1.00 92.31 121 ALA A C 1
ATOM 885 O O . ALA A 1 121 ? -3.201 -5.634 18.184 1.00 92.31 121 ALA A O 1
ATOM 886 N N . GLY A 1 122 ? -5.302 -6.058 17.506 1.00 87.75 122 GLY A N 1
ATOM 887 C CA . GLY A 1 122 ? -5.987 -5.453 18.656 1.00 87.75 122 GLY A CA 1
ATOM 888 C C . GLY A 1 122 ? -5.897 -3.922 18.756 1.00 87.75 122 GLY A C 1
ATOM 889 O O . GLY A 1 122 ? -6.418 -3.351 19.714 1.00 87.75 122 GLY A O 1
ATOM 890 N N . ARG A 1 123 ? -5.250 -3.242 17.800 1.00 91.25 123 ARG A N 1
ATOM 891 C CA . ARG A 1 123 ? -4.963 -1.794 17.855 1.00 91.25 123 ARG A CA 1
ATOM 892 C C . ARG A 1 123 ? -5.362 -1.021 16.607 1.00 91.25 123 ARG A C 1
ATOM 894 O O . ARG A 1 123 ? -5.231 0.194 16.596 1.00 91.25 123 ARG A O 1
ATOM 901 N N . GLU A 1 124 ? -5.896 -1.694 15.600 1.00 91.75 124 GLU A N 1
ATOM 902 C CA . GLU A 1 124 ? -6.239 -1.130 14.295 1.00 91.75 124 GLU A CA 1
ATOM 903 C C . GLU A 1 124 ? -7.013 0.205 14.342 1.00 91.75 124 GLU A C 1
ATOM 905 O O . GLU A 1 124 ? -6.670 1.136 13.624 1.00 91.75 124 GLU A O 1
ATOM 910 N N . ARG A 1 125 ? -7.992 0.355 15.247 1.00 92.44 125 ARG A N 1
ATOM 911 C CA . ARG A 1 125 ? -8.774 1.604 15.411 1.00 92.44 125 ARG A CA 1
ATOM 912 C C . ARG A 1 125 ? -8.002 2.773 16.037 1.00 92.44 125 ARG A C 1
ATOM 914 O O . ARG A 1 125 ? -8.478 3.901 16.029 1.00 92.44 125 ARG A O 1
ATOM 921 N N . ARG A 1 126 ? -6.846 2.503 16.642 1.00 91.69 126 ARG A N 1
ATOM 922 C CA . ARG A 1 126 ? -5.995 3.487 17.335 1.00 91.69 126 ARG A CA 1
ATOM 923 C C . ARG A 1 126 ? -4.761 3.862 16.520 1.00 91.69 126 ARG A C 1
ATOM 925 O O . ARG A 1 126 ? -3.898 4.570 17.025 1.00 91.69 126 ARG A O 1
ATOM 932 N N . ILE A 1 127 ? -4.653 3.359 15.296 1.00 93.69 127 ILE A N 1
ATOM 933 C CA . ILE A 1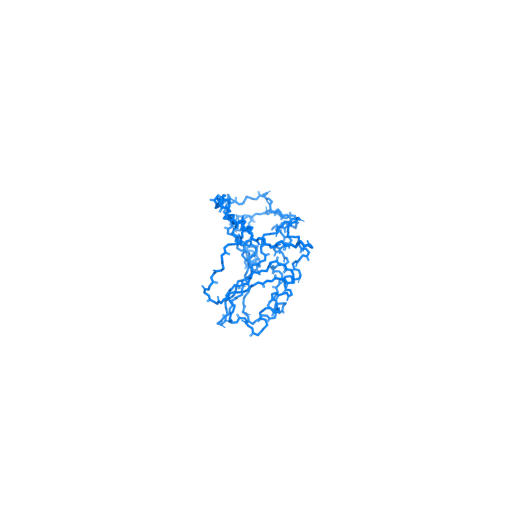 127 ? -3.508 3.583 14.422 1.00 93.69 127 ILE A CA 1
ATOM 934 C C . ILE A 1 127 ? -3.965 4.479 13.277 1.00 93.69 127 ILE A C 1
ATOM 936 O O . ILE A 1 127 ? -4.919 4.150 12.583 1.00 93.69 127 ILE A O 1
ATOM 940 N N . GLY A 1 128 ? -3.277 5.603 13.082 1.00 93.50 128 GLY A N 1
ATOM 941 C CA . GLY A 1 128 ? -3.448 6.463 11.912 1.00 93.50 128 GLY A CA 1
ATOM 942 C C . GLY A 1 128 ? -2.421 6.154 10.830 1.00 93.50 128 GLY A C 1
ATOM 943 O O . GLY A 1 128 ? -2.769 5.921 9.672 1.00 93.50 128 GLY A O 1
ATOM 944 N N . TRP A 1 129 ? -1.143 6.131 11.207 1.00 95.62 129 TRP A N 1
ATOM 945 C CA . TRP A 1 129 ? -0.044 5.793 10.306 1.00 95.62 129 TRP A CA 1
ATOM 946 C C . TRP A 1 129 ? 0.880 4.760 10.934 1.00 95.62 129 TRP A C 1
ATOM 948 O O . TRP A 1 129 ? 1.097 4.772 12.141 1.00 95.62 129 TRP A O 1
ATOM 958 N N . VAL A 1 130 ? 1.452 3.897 10.104 1.00 94.38 130 VAL A N 1
ATOM 959 C CA . VAL A 1 130 ? 2.515 2.954 10.448 1.00 94.38 130 VAL A CA 1
ATOM 960 C C . VAL A 1 130 ? 3.679 3.213 9.505 1.00 94.38 130 VAL A C 1
ATOM 962 O O . VAL A 1 130 ? 3.494 3.206 8.293 1.00 94.38 130 VAL A O 1
ATOM 965 N N . ILE A 1 131 ? 4.877 3.427 10.037 1.00 93.06 131 ILE A N 1
ATOM 966 C CA . ILE A 1 131 ? 6.104 3.546 9.246 1.00 93.06 131 ILE A CA 1
ATOM 967 C C . ILE A 1 131 ? 6.922 2.279 9.454 1.00 93.06 131 ILE A C 1
ATOM 969 O O . ILE A 1 131 ? 7.398 2.022 10.559 1.00 93.06 131 ILE A O 1
ATOM 973 N N . LEU A 1 132 ? 7.089 1.489 8.393 1.00 92.12 132 LEU A N 1
ATOM 974 C CA . LEU A 1 132 ? 7.820 0.223 8.422 1.00 92.12 132 LEU A CA 1
ATOM 975 C C . LEU A 1 132 ? 9.265 0.467 7.978 1.00 92.12 132 LEU A C 1
ATOM 977 O O . LEU A 1 132 ? 9.574 0.458 6.783 1.00 92.12 132 LEU A O 1
ATOM 981 N N . ALA A 1 133 ? 10.161 0.685 8.942 1.00 86.56 133 ALA A N 1
ATOM 982 C CA . ALA A 1 133 ? 11.575 0.907 8.659 1.00 86.56 133 ALA A CA 1
ATOM 983 C C . ALA A 1 133 ? 12.209 -0.342 8.033 1.00 86.56 133 ALA A C 1
ATOM 985 O O . ALA A 1 133 ? 12.866 -0.225 6.999 1.00 86.56 133 ALA A O 1
ATOM 986 N N . ASP A 1 134 ? 11.924 -1.522 8.586 1.00 86.06 134 ASP A N 1
ATOM 987 C CA . ASP A 1 134 ? 12.334 -2.825 8.063 1.00 86.06 134 ASP A CA 1
ATOM 988 C C . ASP A 1 134 ? 11.371 -3.944 8.517 1.00 86.06 134 ASP A C 1
ATOM 990 O O . ASP A 1 134 ? 10.250 -3.681 8.953 1.00 86.06 134 ASP A O 1
ATOM 994 N N . GLY A 1 135 ? 11.769 -5.213 8.373 1.00 84.56 135 GLY A N 1
ATOM 995 C CA . GLY A 1 135 ? 10.930 -6.349 8.754 1.00 84.56 135 GLY A CA 1
ATOM 996 C C . GLY A 1 135 ? 10.753 -6.575 10.263 1.00 84.56 135 GLY A C 1
ATOM 997 O O . GLY A 1 135 ? 9.965 -7.442 10.642 1.00 84.56 135 GLY A O 1
ATOM 998 N N . GLN A 1 136 ? 11.498 -5.870 11.116 1.00 86.56 136 GLN A N 1
ATOM 999 C CA . GLN A 1 136 ? 11.492 -5.969 12.582 1.00 86.56 136 GLN A CA 1
ATOM 1000 C C . GLN A 1 136 ? 11.229 -4.621 13.277 1.00 86.56 136 GLN A C 1
ATOM 1002 O O . GLN A 1 136 ? 10.719 -4.611 14.396 1.00 86.56 136 GLN A O 1
ATOM 1007 N N . ALA A 1 137 ? 11.542 -3.496 12.635 1.00 87.00 137 ALA A N 1
ATOM 1008 C CA . ALA A 1 137 ? 11.413 -2.158 13.189 1.00 87.00 137 ALA A CA 1
ATOM 1009 C C . ALA A 1 137 ? 10.348 -1.331 12.459 1.00 87.00 137 ALA A C 1
ATOM 1011 O O . ALA A 1 137 ? 10.342 -1.198 11.232 1.00 87.00 137 ALA A O 1
ATOM 1012 N N . GLY A 1 138 ? 9.465 -0.713 13.241 1.00 88.19 138 GLY A N 1
ATOM 1013 C CA . GLY A 1 138 ? 8.465 0.220 12.747 1.00 88.19 138 GLY A CA 1
ATOM 1014 C C . GLY A 1 138 ? 7.860 1.053 13.868 1.00 88.19 138 GLY A C 1
ATOM 1015 O O . GLY A 1 138 ? 7.900 0.670 15.038 1.00 88.19 138 GLY A O 1
ATOM 1016 N N . THR A 1 139 ? 7.314 2.208 13.507 1.00 90.88 139 THR A N 1
ATOM 1017 C CA . THR A 1 139 ? 6.639 3.131 14.427 1.00 90.88 139 THR A CA 1
ATOM 1018 C C . THR A 1 139 ? 5.206 3.363 13.975 1.00 90.88 139 THR A C 1
ATOM 1020 O O . THR A 1 139 ? 4.857 3.081 12.829 1.00 90.88 139 THR A O 1
ATOM 1023 N N . PHE A 1 140 ? 4.352 3.855 14.871 1.00 91.94 140 PHE A N 1
ATOM 1024 C CA . PHE A 1 140 ? 2.986 4.229 14.524 1.00 91.94 140 PHE A CA 1
ATOM 1025 C C . PHE A 1 140 ? 2.593 5.556 15.167 1.00 91.94 140 PHE A C 1
ATOM 1027 O O . PHE A 1 140 ? 3.175 5.970 16.171 1.00 91.94 140 PHE A O 1
ATOM 1034 N N . THR A 1 141 ? 1.599 6.209 14.579 1.00 92.38 141 THR A N 1
ATOM 1035 C CA . THR A 1 141 ? 0.975 7.424 15.105 1.00 92.38 141 THR A CA 1
ATOM 1036 C C . THR A 1 141 ? -0.509 7.196 15.360 1.00 92.38 141 THR A C 1
ATOM 1038 O O . THR A 1 141 ? -1.119 6.262 14.829 1.00 92.38 141 THR A O 1
ATOM 1041 N N . GLU A 1 142 ? -1.096 8.065 16.177 1.00 91.31 142 GLU A N 1
ATOM 1042 C CA . GLU A 1 142 ? -2.536 8.088 16.415 1.00 91.31 142 GLU A CA 1
ATOM 1043 C C . GLU A 1 142 ? -3.313 8.574 15.174 1.00 91.31 142 GLU A C 1
ATOM 1045 O O . GLU A 1 142 ? -2.743 9.226 14.287 1.00 91.31 142 GLU A O 1
ATOM 1050 N N . PRO A 1 143 ? -4.623 8.278 15.083 1.00 90.25 143 PRO A N 1
ATOM 1051 C CA . PRO A 1 143 ? -5.471 8.779 14.010 1.00 90.25 143 PRO A CA 1
ATOM 1052 C C . PRO A 1 143 ? -5.409 10.308 13.912 1.00 90.25 143 PRO A C 1
ATOM 1054 O O . PRO A 1 143 ? -5.416 11.014 14.916 1.00 90.25 143 PRO A O 1
ATOM 1057 N N . GLY A 1 144 ? -5.332 10.829 12.686 1.00 85.50 144 GLY A N 1
ATOM 1058 C CA . GLY A 1 144 ? -5.219 12.269 12.422 1.00 85.50 144 GLY A CA 1
ATOM 1059 C C . GLY A 1 144 ? -3.802 12.845 12.536 1.00 85.50 144 GLY A C 1
ATOM 1060 O O . GLY A 1 144 ? -3.559 13.936 12.022 1.00 85.50 144 GLY A O 1
ATOM 1061 N N . VAL A 1 145 ? -2.840 12.117 13.115 1.00 88.31 145 VAL A N 1
ATOM 1062 C CA . VAL A 1 145 ? -1.440 12.560 13.196 1.00 88.31 145 VAL A CA 1
ATOM 1063 C C . VAL A 1 145 ? -0.659 12.021 12.001 1.00 88.31 145 VAL A C 1
ATOM 1065 O O . VAL A 1 145 ? -0.298 10.843 11.956 1.00 88.31 145 VAL A O 1
ATOM 1068 N N . ARG A 1 146 ? -0.377 12.888 11.023 1.00 86.50 146 ARG A N 1
ATOM 1069 C CA . ARG A 1 146 ? 0.496 12.545 9.892 1.00 86.50 146 ARG A CA 1
ATOM 1070 C C . ARG A 1 146 ? 1.963 12.579 10.345 1.00 86.50 146 ARG A C 1
ATOM 1072 O O . ARG A 1 146 ? 2.394 13.606 10.868 1.00 86.50 146 ARG A O 1
ATOM 1079 N N . PRO A 1 147 ? 2.741 11.502 10.151 1.00 85.12 147 PRO A N 1
ATOM 1080 C CA . PRO A 1 147 ? 4.146 11.494 10.523 1.00 85.12 147 PRO A CA 1
ATOM 1081 C C . PRO A 1 147 ? 4.958 12.418 9.607 1.00 85.12 147 PRO A C 1
ATOM 1083 O O . PRO A 1 147 ? 4.571 12.623 8.453 1.00 85.12 147 PRO A O 1
ATOM 1086 N N . PRO A 1 148 ? 6.100 12.953 10.072 1.00 79.75 148 PRO A N 1
ATOM 1087 C CA . PRO A 1 148 ? 6.976 13.741 9.216 1.00 79.75 148 PRO A CA 1
ATOM 1088 C C . PRO A 1 148 ? 7.470 12.910 8.016 1.00 79.75 148 PRO A C 1
ATOM 1090 O O . PRO A 1 148 ? 7.534 11.678 8.105 1.00 79.75 148 PRO A O 1
ATOM 1093 N N . PRO A 1 149 ? 7.811 13.561 6.888 1.00 72.06 149 PRO A N 1
ATOM 1094 C CA . PRO A 1 149 ? 8.464 12.887 5.776 1.00 72.06 149 PRO A CA 1
ATOM 1095 C C . PRO A 1 149 ? 9.696 12.109 6.258 1.00 72.06 149 PRO A C 1
ATOM 1097 O O . PRO A 1 149 ? 10.442 12.627 7.096 1.00 72.06 149 PRO A O 1
ATOM 1100 N N . PRO A 1 150 ? 9.954 10.901 5.730 1.00 67.62 150 PRO A N 1
ATOM 1101 C CA . PRO A 1 150 ? 11.207 10.218 6.003 1.00 67.62 150 PRO A CA 1
ATOM 1102 C C . PRO A 1 150 ? 12.400 11.089 5.553 1.00 67.62 150 PRO A C 1
ATOM 1104 O O . PRO A 1 150 ? 12.325 11.738 4.501 1.00 67.62 150 PRO A O 1
ATOM 1107 N N . PRO A 1 151 ? 13.499 11.129 6.333 1.00 56.06 151 PRO A N 1
ATOM 1108 C CA . PRO A 1 151 ? 14.685 11.908 5.991 1.00 56.06 151 PRO A CA 1
ATOM 1109 C C . PRO A 1 151 ? 15.281 11.363 4.687 1.00 56.06 151 PRO A C 1
ATOM 1111 O O . PRO A 1 151 ? 15.830 10.266 4.651 1.00 56.06 151 PRO A O 1
ATOM 1114 N N . GLY A 1 152 ? 15.099 12.109 3.598 1.00 52.25 152 GLY A N 1
ATOM 1115 C CA . GLY A 1 152 ? 15.501 11.707 2.247 1.00 52.25 152 GLY A CA 1
ATOM 1116 C C . GLY A 1 152 ? 14.610 12.261 1.132 1.00 52.25 152 GLY A C 1
ATOM 1117 O O . GLY A 1 152 ? 15.059 12.343 -0.004 1.00 52.25 152 GLY A O 1
ATOM 1118 N N . ALA A 1 153 ? 13.384 12.700 1.443 1.00 47.31 153 ALA A N 1
ATOM 1119 C CA . ALA A 1 153 ? 12.472 13.279 0.446 1.00 47.31 153 ALA A CA 1
ATOM 1120 C C . ALA A 1 153 ? 12.729 14.771 0.129 1.00 47.31 153 ALA A C 1
ATOM 1122 O O . ALA A 1 153 ? 12.109 15.310 -0.782 1.00 47.31 153 ALA A O 1
ATOM 1123 N N . SER A 1 154 ? 13.641 15.442 0.844 1.00 37.44 154 SER A N 1
ATOM 1124 C CA . SER A 1 154 ? 13.989 16.846 0.595 1.00 37.44 154 SER A CA 1
ATOM 1125 C C . SER A 1 154 ? 15.504 17.008 0.551 1.00 37.44 154 SER A C 1
ATOM 1127 O O . SER A 1 154 ? 16.181 16.937 1.577 1.00 37.44 154 SER A O 1
ATOM 1129 N N . ALA A 1 155 ? 16.042 17.218 -0.647 1.00 43.81 155 ALA A N 1
ATOM 1130 C CA . ALA A 1 155 ? 17.355 17.815 -0.801 1.00 43.81 155 ALA A CA 1
ATOM 1131 C C . ALA A 1 155 ? 17.237 19.308 -0.469 1.00 43.81 155 ALA A C 1
ATOM 1133 O O . ALA A 1 155 ? 16.950 20.122 -1.336 1.00 43.81 155 ALA A O 1
ATOM 1134 N N . GLU A 1 156 ? 17.473 19.660 0.790 1.00 36.25 156 GLU A N 1
ATOM 1135 C CA . GLU A 1 156 ? 18.028 20.967 1.130 1.00 36.25 156 GLU A CA 1
ATOM 1136 C C . GLU A 1 156 ? 19.104 20.731 2.197 1.00 36.25 156 GLU A C 1
ATOM 1138 O O . GLU A 1 156 ? 18.808 20.140 3.242 1.00 36.25 156 GLU A O 1
ATOM 1143 N N . PRO A 1 157 ? 20.377 21.090 1.942 1.00 36.72 157 PRO A N 1
ATOM 1144 C CA . PRO A 1 157 ? 21.417 20.977 2.946 1.00 36.72 157 PRO A CA 1
ATOM 1145 C C . PRO A 1 157 ? 21.099 21.985 4.047 1.00 36.72 157 PRO A C 1
ATOM 1147 O O . PRO A 1 157 ? 21.397 23.170 3.934 1.00 36.72 157 PRO A O 1
ATOM 1150 N N . SER A 1 158 ? 20.477 21.511 5.124 1.00 39.41 158 SER A N 1
ATOM 1151 C CA . SER A 1 158 ? 20.348 22.286 6.347 1.00 39.41 158 SER A CA 1
ATOM 1152 C C . SER A 1 158 ? 21.750 22.458 6.927 1.00 39.41 158 SER A C 1
ATOM 1154 O O . SER A 1 158 ? 22.231 21.627 7.697 1.00 39.41 158 SER A O 1
ATOM 1156 N N . THR A 1 159 ? 22.430 23.533 6.532 1.00 44.16 159 THR A N 1
ATOM 1157 C CA . THR A 1 159 ? 23.592 24.085 7.228 1.00 44.16 159 THR A CA 1
ATOM 1158 C C . THR A 1 159 ? 23.148 24.536 8.615 1.00 44.16 159 THR A C 1
ATOM 1160 O O . THR A 1 159 ? 22.900 25.714 8.855 1.00 44.16 159 THR A O 1
ATOM 1163 N N . ALA A 1 160 ? 23.012 23.587 9.535 1.00 42.44 160 ALA A N 1
ATOM 1164 C CA . ALA A 1 160 ? 22.970 23.862 10.958 1.00 42.44 160 ALA A CA 1
ATOM 1165 C C . ALA A 1 160 ? 24.383 23.601 11.505 1.00 42.44 160 ALA A C 1
ATOM 1167 O O . ALA A 1 160 ? 24.877 22.477 11.377 1.00 42.44 160 ALA A O 1
ATOM 1168 N N . PRO A 1 161 ? 25.075 24.613 12.058 1.00 39.09 161 PRO A N 1
ATOM 1169 C CA . PRO A 1 161 ? 26.402 24.413 12.616 1.00 39.09 161 PRO A CA 1
ATOM 1170 C C . PRO A 1 161 ? 26.306 23.459 13.809 1.00 39.09 161 PRO A C 1
ATOM 1172 O O . PRO A 1 161 ? 25.493 23.654 14.714 1.00 39.09 161 PRO A O 1
ATOM 1175 N N . SER A 1 162 ? 27.139 22.417 13.803 1.00 40.19 162 SER A N 1
ATOM 1176 C CA . SER A 1 162 ? 27.347 21.545 14.954 1.00 40.19 162 SER A CA 1
ATOM 1177 C C . SER A 1 162 ? 27.768 22.398 16.148 1.00 40.19 162 SER A C 1
ATOM 1179 O O . SER A 1 162 ? 28.851 22.979 16.152 1.00 40.19 162 SER A O 1
ATOM 1181 N N . ALA A 1 163 ? 26.909 22.483 17.162 1.00 41.47 163 ALA A N 1
ATOM 1182 C CA . ALA A 1 163 ? 27.293 23.017 18.456 1.00 41.47 163 ALA A CA 1
ATOM 1183 C C . ALA A 1 163 ? 28.323 22.062 19.076 1.00 41.47 163 ALA A C 1
ATOM 1185 O O . ALA A 1 163 ? 27.994 20.968 19.533 1.00 41.47 163 ALA A O 1
ATOM 1186 N N . THR A 1 164 ? 29.587 22.466 19.031 1.00 43.47 164 THR A N 1
ATOM 1187 C CA . THR A 1 164 ? 30.708 21.832 19.720 1.00 43.47 164 THR A CA 1
ATOM 1188 C C . THR A 1 164 ? 30.436 21.844 21.228 1.00 43.47 164 THR A C 1
ATOM 1190 O O . THR A 1 164 ? 30.243 22.928 21.781 1.00 43.47 164 THR A O 1
ATOM 1193 N N . PRO A 1 165 ? 30.443 20.710 21.949 1.00 42.44 165 PRO A N 1
ATOM 1194 C CA . PRO A 1 165 ? 30.533 20.771 23.398 1.00 42.44 165 PRO A CA 1
ATOM 1195 C C . PRO A 1 165 ? 31.967 21.161 23.781 1.00 42.44 165 PRO A C 1
ATOM 1197 O O . PRO A 1 165 ? 32.922 20.425 23.531 1.00 42.44 165 PRO A O 1
ATOM 1200 N N . SER A 1 166 ? 32.106 22.359 24.352 1.00 39.47 166 SER A N 1
ATOM 1201 C CA . SER A 1 166 ? 33.345 22.903 24.905 1.00 39.47 166 SER A CA 1
ATOM 1202 C C . SER A 1 166 ? 33.967 21.954 25.930 1.00 39.47 166 SER A C 1
ATOM 1204 O O . SER A 1 166 ? 33.348 21.600 26.935 1.00 39.47 166 SER A O 1
ATOM 1206 N N . ALA A 1 167 ? 35.224 21.585 25.693 1.00 40.62 167 ALA A N 1
ATOM 1207 C CA . ALA A 1 167 ? 36.073 20.929 26.672 1.00 40.62 167 ALA A CA 1
ATOM 1208 C C . ALA A 1 167 ? 36.266 21.837 27.897 1.00 40.62 167 ALA A C 1
ATOM 1210 O O . ALA A 1 167 ? 36.636 23.001 27.760 1.00 40.62 167 ALA A O 1
ATOM 1211 N N . THR A 1 168 ? 36.067 21.288 29.095 1.00 42.12 168 THR A N 1
ATOM 1212 C CA . THR A 1 168 ? 36.559 21.887 30.342 1.00 42.12 168 THR A CA 1
ATOM 1213 C C . THR A 1 168 ? 37.581 20.924 30.943 1.00 42.12 168 THR A C 1
ATOM 1215 O O . THR A 1 168 ? 37.200 19.806 31.292 1.00 42.12 168 THR A O 1
ATOM 1218 N N . PRO A 1 169 ? 38.869 21.290 31.063 1.00 45.50 169 PRO A N 1
ATOM 1219 C CA . PRO A 1 169 ? 39.819 20.527 31.854 1.00 45.50 169 PRO A CA 1
ATOM 1220 C C . PRO A 1 169 ? 39.758 21.030 33.301 1.00 45.50 169 PRO A C 1
ATOM 1222 O O . PRO A 1 169 ? 39.907 22.223 33.550 1.00 45.50 169 PRO A O 1
ATOM 1225 N N . SER A 1 170 ? 39.562 20.140 34.271 1.00 43.34 170 SER A N 1
ATOM 1226 C CA . SER A 1 170 ? 39.803 20.468 35.680 1.00 43.34 170 SER A CA 1
ATOM 1227 C C . SER A 1 170 ? 40.451 19.265 36.352 1.00 43.34 170 SER A C 1
ATOM 1229 O O . SER A 1 170 ? 39.841 18.206 36.483 1.00 43.34 170 SER A O 1
ATOM 1231 N N . GLY A 1 171 ? 41.740 19.412 36.656 1.00 36.38 171 GLY A N 1
ATOM 1232 C CA . GLY A 1 171 ? 42.610 18.340 37.122 1.00 36.38 171 GLY A CA 1
ATOM 1233 C C . GLY A 1 171 ? 42.492 18.017 38.608 1.00 36.38 171 GLY A C 1
ATOM 1234 O O . GLY A 1 171 ? 41.758 18.647 39.364 1.00 36.38 171 GLY A O 1
ATOM 1235 N N . SER A 1 172 ? 43.294 17.045 39.030 1.00 45.84 172 SER A N 1
ATOM 1236 C CA . SER A 1 172 ? 43.859 16.978 40.379 1.00 45.84 172 SER A CA 1
ATOM 1237 C C . SER A 1 172 ? 45.194 16.221 40.334 1.00 45.84 172 SER A C 1
ATOM 1239 O O . SER A 1 172 ? 45.288 15.223 39.615 1.00 45.84 172 SER A O 1
ATOM 1241 N N . PRO A 1 173 ? 46.236 16.703 41.034 1.00 50.53 173 PRO A N 1
ATOM 1242 C CA . PRO A 1 173 ? 47.568 16.116 41.009 1.00 50.53 173 PRO A CA 1
ATOM 1243 C C . PRO A 1 173 ? 47.704 14.993 42.047 1.00 50.53 173 PRO A C 1
ATOM 1245 O O . PRO A 1 173 ? 47.172 15.084 43.150 1.00 50.53 173 PRO A O 1
ATOM 1248 N N . VAL A 1 174 ? 48.479 13.963 41.707 1.00 40.06 174 VAL A N 1
ATOM 1249 C CA . VAL A 1 174 ? 49.093 13.029 42.660 1.00 40.06 174 VAL A CA 1
ATOM 1250 C C . VAL A 1 174 ? 50.586 13.337 42.665 1.00 40.06 174 VAL A C 1
ATOM 1252 O O . VAL A 1 174 ? 51.222 13.322 41.613 1.00 40.06 174 VAL A O 1
ATOM 1255 N N . ALA A 1 175 ? 51.131 13.622 43.840 1.00 44.84 175 ALA A N 1
ATOM 1256 C CA . ALA A 1 175 ? 52.564 13.624 44.105 1.00 44.84 175 ALA A CA 1
ATOM 1257 C C . ALA A 1 175 ? 52.816 12.732 45.333 1.00 44.84 175 ALA A C 1
ATOM 1259 O O . ALA A 1 175 ? 51.947 12.691 46.210 1.00 44.84 175 ALA A O 1
ATOM 1260 N N . PRO A 1 176 ? 53.947 12.013 45.408 1.00 58.84 176 PRO A N 1
ATOM 1261 C CA . PRO A 1 176 ? 54.507 11.580 46.681 1.00 58.84 176 PRO A CA 1
ATOM 1262 C C . PRO A 1 176 ? 55.238 12.727 47.395 1.00 58.84 176 PRO A C 1
ATOM 1264 O O . PRO A 1 176 ? 55.816 13.595 46.699 1.00 58.84 176 PRO A O 1
#